Protein AF-A0AAJ1VL51-F1 (afdb_monomer)

Nearest PDB structures (foldseek):
  2x5c-assembly2_B  TM=2.530E-01  e=8.862E-01  Pyrobaculum spherical virus
  7qaz-assembly3_C  TM=3.958E-01  e=3.360E+00  Marinitoga sp. 1137
  4a54-assembly1_A  TM=1.741E-01  e=7.197E+00  Schizosaccharomyces pombe

Foldseek 3Di:
DDPPPPPDWWWKAFPPPRDIDTPAQAADPVPSGAIFTADPVRHGDPDGRPNNVHGDDVVVVVVVVVPPPPDDDDPPPDDDDDDDD

Radius of gyration: 19.65 Å; Cα contacts (8 Å, |Δi|>4): 109; chains: 1; bounding box: 30×68×45 Å

Secondary structure (DSSP, 8-state):
------PPPPEEEETTT--EEES--SS-TTTS--EEEE-TTSPEEEEE-GGGGSPP-SHHHHHHGGG------------------

Mean predicted aligned error: 13.16 Å

Structure (mmCIF, N/CA/C/O backbone):
data_AF-A0AAJ1VL51-F1
#
_entry.id   AF-A0AAJ1VL51-F1
#
loop_
_atom_site.group_PDB
_atom_site.id
_atom_site.type_symbol
_atom_site.label_atom_id
_atom_site.label_alt_id
_atom_site.label_comp_id
_atom_site.label_asym_id
_atom_site.label_entity_id
_atom_site.label_seq_id
_atom_site.pdbx_PDB_ins_code
_atom_site.Cartn_x
_atom_site.Cartn_y
_atom_site.Cartn_z
_atom_site.occupancy
_atom_site.B_iso_or_equiv
_atom_site.auth_seq_id
_atom_site.auth_comp_id
_atom_site.auth_asym_id
_atom_site.auth_atom_id
_atom_site.pdbx_PDB_model_num
ATOM 1 N N . MET A 1 1 ? 4.444 24.380 26.727 1.00 42.06 1 MET A N 1
ATOM 2 C CA . MET A 1 1 ? 4.252 22.921 26.693 1.00 42.06 1 MET A CA 1
ATOM 3 C C . MET A 1 1 ? 3.983 22.609 25.238 1.00 42.06 1 MET A C 1
ATOM 5 O O . MET A 1 1 ? 2.927 22.978 24.745 1.00 42.06 1 MET A O 1
ATOM 9 N N . GLU A 1 2 ? 5.013 22.178 24.516 1.00 45.03 2 GLU A N 1
ATOM 10 C CA . GLU A 1 2 ? 4.896 21.861 23.091 1.00 45.03 2 GLU A CA 1
ATOM 11 C C . GLU A 1 2 ? 4.054 20.588 22.966 1.00 45.03 2 GLU A C 1
ATOM 13 O O . GLU A 1 2 ? 4.340 19.587 23.624 1.00 45.03 2 GLU A O 1
ATOM 18 N N . ASN A 1 3 ? 2.964 20.660 22.203 1.00 45.28 3 ASN A N 1
ATOM 19 C CA . ASN A 1 3 ? 2.178 19.486 21.854 1.00 45.28 3 ASN A CA 1
ATOM 20 C C . ASN A 1 3 ? 2.993 18.721 20.813 1.00 45.28 3 ASN A C 1
ATOM 22 O O . ASN A 1 3 ? 3.076 19.155 19.667 1.00 45.28 3 ASN A O 1
ATOM 26 N N . PHE A 1 4 ? 3.630 17.625 21.215 1.00 53.34 4 PHE A N 1
ATOM 27 C CA . PHE A 1 4 ? 4.163 16.667 20.257 1.00 53.34 4 PHE A CA 1
ATOM 28 C C . PHE A 1 4 ? 2.958 16.030 19.561 1.00 53.34 4 PHE A C 1
ATOM 30 O O . PHE A 1 4 ? 2.285 15.177 20.139 1.00 53.34 4 PHE A O 1
ATOM 37 N N . GLU A 1 5 ? 2.624 16.509 18.363 1.00 50.75 5 GLU A N 1
ATOM 38 C CA . GLU A 1 5 ? 1.730 15.794 17.458 1.00 50.75 5 GLU A CA 1
ATOM 39 C C . GLU A 1 5 ? 2.392 14.442 17.175 1.00 50.75 5 GLU A C 1
ATOM 41 O O . GLU A 1 5 ?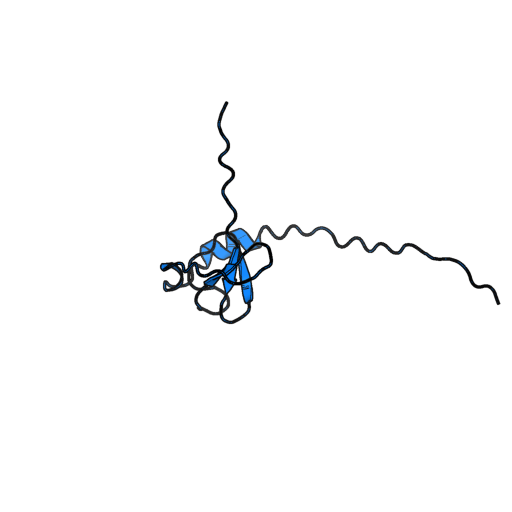 3.429 14.371 16.519 1.00 50.75 5 GLU A O 1
ATOM 46 N N . THR A 1 6 ? 1.862 13.362 17.747 1.00 60.19 6 THR A N 1
ATOM 47 C CA . THR A 1 6 ? 2.286 12.015 17.366 1.00 60.19 6 THR A CA 1
ATOM 48 C C . THR A 1 6 ? 1.798 11.780 15.948 1.00 60.19 6 THR A C 1
ATOM 50 O O . THR A 1 6 ? 0.595 11.609 15.741 1.00 60.19 6 THR A O 1
ATOM 53 N N . GLU A 1 7 ? 2.712 11.828 14.979 1.00 73.00 7 GLU A N 1
ATOM 54 C CA . GLU A 1 7 ? 2.417 11.499 13.588 1.00 73.00 7 GLU A CA 1
ATOM 55 C C . GLU A 1 7 ? 1.820 10.086 13.522 1.00 73.00 7 GLU A C 1
ATOM 57 O O . GLU A 1 7 ? 2.424 9.110 13.969 1.00 73.00 7 GLU A O 1
ATOM 62 N N . GLU A 1 8 ? 0.594 9.981 13.008 1.00 86.44 8 GLU A N 1
ATOM 63 C CA . GLU A 1 8 ? -0.071 8.695 12.812 1.00 86.44 8 GLU A CA 1
ATOM 64 C C . GLU A 1 8 ? 0.720 7.879 11.779 1.00 86.44 8 GLU A C 1
ATOM 66 O O . GLU A 1 8 ? 0.873 8.298 10.630 1.00 86.44 8 GLU A O 1
ATOM 71 N N . ILE A 1 9 ? 1.207 6.699 12.174 1.00 89.69 9 ILE A N 1
ATOM 72 C CA . ILE A 1 9 ? 1.855 5.768 11.246 1.00 89.69 9 ILE A CA 1
ATOM 73 C C . ILE A 1 9 ? 0.774 5.109 10.390 1.00 89.69 9 ILE A C 1
ATOM 75 O O . ILE A 1 9 ? -0.072 4.360 10.882 1.00 89.69 9 ILE A O 1
ATOM 79 N N . ILE A 1 10 ? 0.816 5.357 9.083 1.00 92.12 10 ILE A N 1
ATOM 80 C CA . ILE A 1 10 ? -0.083 4.734 8.116 1.00 92.12 10 ILE A CA 1
ATOM 81 C C . ILE A 1 10 ? 0.631 3.560 7.457 1.00 92.12 10 ILE A C 1
ATOM 83 O O . ILE A 1 10 ? 1.620 3.736 6.745 1.00 92.12 10 ILE A O 1
ATOM 87 N N . ILE A 1 11 ? 0.072 2.363 7.618 1.00 94.75 11 ILE A N 1
ATOM 88 C CA . ILE A 1 11 ? 0.569 1.167 6.941 1.00 94.75 11 ILE A CA 1
ATOM 89 C C . ILE A 1 11 ? -0.099 1.026 5.574 1.00 94.75 11 ILE A C 1
ATOM 91 O O . ILE A 1 11 ? -1.331 1.016 5.448 1.00 94.75 11 ILE A O 1
ATOM 95 N N . THR A 1 12 ? 0.716 0.882 4.534 1.00 94.75 12 THR A N 1
ATOM 96 C 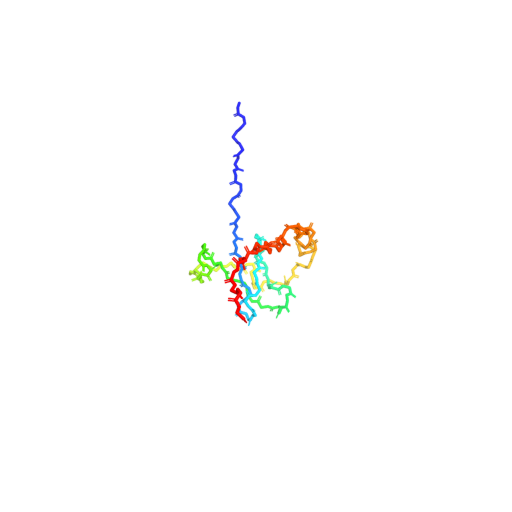CA . THR A 1 12 ? 0.266 0.547 3.184 1.00 94.75 12 THR A CA 1
ATOM 97 C C . THR A 1 12 ? 0.800 -0.810 2.748 1.00 94.75 12 THR A C 1
ATOM 99 O O . THR A 1 12 ? 1.834 -1.279 3.212 1.00 94.75 12 THR A O 1
ATOM 102 N N . GLU A 1 13 ? 0.079 -1.475 1.853 1.00 94.94 13 GLU A N 1
ATOM 103 C CA . GLU A 1 13 ? 0.407 -2.802 1.341 1.00 94.94 13 GLU A CA 1
ATOM 104 C C . GLU A 1 13 ? 0.491 -2.776 -0.187 1.00 94.94 13 GLU A C 1
ATOM 106 O O . GLU A 1 13 ? -0.403 -2.258 -0.859 1.00 94.94 13 GLU A O 1
ATOM 111 N N . CYS A 1 14 ? 1.537 -3.375 -0.763 1.00 94.12 14 CYS A N 1
ATOM 112 C CA . CYS A 1 14 ? 1.603 -3.643 -2.196 1.00 94.12 14 CYS A CA 1
ATOM 113 C C . CYS A 1 14 ? 0.464 -4.580 -2.604 1.00 94.12 14 CYS A C 1
ATOM 115 O O . CYS A 1 14 ? 0.444 -5.750 -2.219 1.00 94.12 14 CYS A O 1
ATOM 117 N N . PHE A 1 15 ? -0.417 -4.112 -3.486 1.00 93.25 15 PHE A N 1
ATOM 118 C CA . PHE A 1 15 ? -1.568 -4.895 -3.933 1.00 93.25 15 PHE A CA 1
ATOM 119 C C . PHE A 1 15 ? -1.185 -6.242 -4.574 1.00 93.25 15 PHE A C 1
ATOM 121 O O . PHE A 1 15 ? -1.941 -7.209 -4.472 1.00 93.25 15 PHE A O 1
ATOM 128 N N . LYS A 1 16 ? -0.006 -6.315 -5.212 1.00 94.62 16 LYS A N 1
ATOM 129 C CA . LYS A 1 16 ? 0.467 -7.497 -5.945 1.00 94.62 16 LYS A CA 1
ATOM 130 C C . LYS A 1 16 ? 1.126 -8.559 -5.061 1.00 94.62 16 LYS A C 1
ATOM 132 O O . LYS A 1 16 ? 0.892 -9.739 -5.293 1.00 94.62 16 LYS A O 1
ATOM 137 N N . CYS A 1 17 ? 1.984 -8.169 -4.115 1.00 94.81 17 CYS A N 1
ATOM 138 C CA . CYS A 1 17 ? 2.795 -9.121 -3.341 1.00 94.81 17 CYS A CA 1
ATOM 139 C C . CYS A 1 17 ? 2.579 -9.067 -1.825 1.00 94.81 17 CYS A C 1
ATOM 141 O O . CYS A 1 17 ? 3.224 -9.822 -1.106 1.00 94.81 17 CYS A O 1
ATOM 143 N N . GLY A 1 18 ? 1.722 -8.173 -1.329 1.00 93.38 18 GLY A N 1
ATOM 144 C CA . GLY A 1 18 ? 1.419 -8.071 0.099 1.00 93.38 18 GLY A CA 1
ATOM 145 C C . GLY A 1 18 ? 2.530 -7.450 0.953 1.00 93.38 18 GLY A C 1
ATOM 146 O O . GLY A 1 18 ? 2.379 -7.355 2.166 1.00 93.38 18 GLY A O 1
ATOM 147 N N . ARG A 1 19 ? 3.655 -7.013 0.363 1.00 93.88 19 ARG A N 1
ATOM 148 C CA . ARG A 1 19 ? 4.713 -6.324 1.121 1.00 93.88 19 ARG A CA 1
ATOM 149 C C . ARG A 1 19 ? 4.164 -5.025 1.717 1.00 93.88 19 ARG A C 1
ATOM 151 O O . ARG A 1 19 ? 3.542 -4.251 0.990 1.00 93.88 19 ARG A O 1
ATOM 158 N N . ARG A 1 20 ? 4.425 -4.799 3.006 1.00 94.00 20 ARG A N 1
ATOM 159 C CA . ARG A 1 20 ? 3.963 -3.628 3.757 1.00 94.00 20 ARG A CA 1
ATOM 160 C C . ARG A 1 20 ? 5.022 -2.531 3.821 1.00 94.00 20 ARG A C 1
ATOM 162 O O . ARG A 1 20 ? 6.214 -2.819 3.724 1.00 94.00 20 ARG A O 1
ATOM 169 N N . PHE A 1 21 ? 4.561 -1.296 3.963 1.00 91.44 21 PHE A N 1
ATOM 170 C CA . PHE A 1 21 ? 5.376 -0.093 4.066 1.00 91.44 21 PHE A CA 1
ATOM 171 C C . PHE A 1 21 ? 4.741 0.872 5.064 1.00 91.44 21 PHE A C 1
ATOM 173 O O . PHE A 1 21 ? 3.515 0.975 5.134 1.00 91.44 21 PHE A O 1
ATOM 180 N N . GLU A 1 22 ? 5.572 1.612 5.783 1.00 92.31 22 GLU A N 1
ATOM 181 C CA . GLU A 1 22 ? 5.135 2.701 6.650 1.00 92.31 22 GLU A CA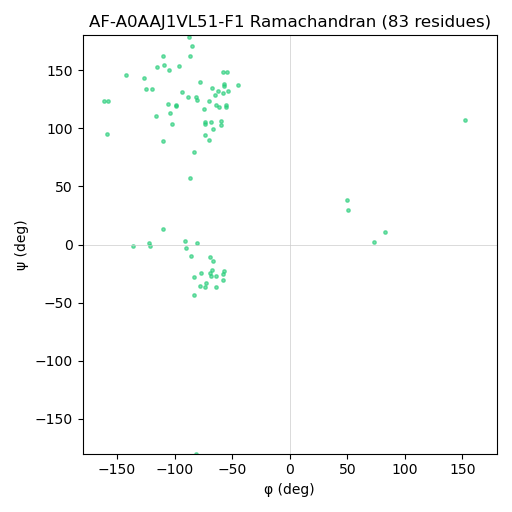 1
ATOM 182 C C . GLU A 1 22 ? 5.194 4.012 5.872 1.00 92.31 22 GLU A C 1
ATOM 184 O O . GLU A 1 22 ? 6.176 4.285 5.184 1.00 92.31 22 GLU A O 1
ATOM 189 N N . ASN A 1 23 ? 4.120 4.800 5.928 1.00 91.12 23 ASN A N 1
ATOM 190 C CA . ASN A 1 23 ? 4.038 6.146 5.356 1.00 91.12 23 ASN A CA 1
ATOM 191 C C . ASN A 1 23 ? 4.491 6.251 3.882 1.00 91.12 23 ASN A C 1
ATOM 193 O O . ASN A 1 23 ? 4.947 7.298 3.421 1.00 91.12 23 ASN A O 1
ATOM 197 N N . TYR A 1 24 ? 4.327 5.168 3.113 1.00 91.88 24 TYR A N 1
ATOM 198 C CA . TYR A 1 24 ? 4.673 5.116 1.695 1.00 91.88 24 TYR A CA 1
ATOM 199 C C . TYR A 1 24 ? 3.421 5.144 0.824 1.00 91.88 24 TYR A C 1
ATOM 201 O O . TYR A 1 24 ? 2.579 4.246 0.894 1.00 91.88 24 TYR A O 1
ATOM 209 N N . PHE A 1 25 ? 3.325 6.146 -0.052 1.00 93.00 25 PHE A N 1
ATOM 210 C CA . PHE A 1 25 ? 2.105 6.407 -0.822 1.00 93.00 25 PHE A CA 1
ATOM 211 C C . PHE A 1 25 ? 2.300 6.393 -2.344 1.00 93.00 25 PHE A C 1
ATOM 213 O O . PHE A 1 25 ? 1.336 6.627 -3.072 1.00 93.00 25 PHE A O 1
ATOM 220 N N . ASN A 1 26 ? 3.503 6.122 -2.856 1.00 93.81 26 ASN A N 1
ATOM 221 C CA . ASN A 1 26 ? 3.775 5.981 -4.295 1.00 93.81 26 ASN A CA 1
ATOM 222 C C . ASN A 1 26 ? 3.536 4.540 -4.784 1.00 93.81 26 ASN A C 1
ATOM 224 O O . ASN A 1 26 ? 3.165 3.668 -3.999 1.00 93.81 26 ASN A O 1
ATOM 228 N N . ALA A 1 27 ? 3.719 4.264 -6.081 1.00 94.12 27 ALA A N 1
ATOM 229 C CA . ALA A 1 27 ? 3.705 2.879 -6.551 1.00 94.12 27 ALA A CA 1
ATOM 230 C C . ALA A 1 27 ? 4.765 2.059 -5.802 1.00 94.12 27 ALA A C 1
ATOM 232 O O . ALA A 1 27 ? 5.892 2.508 -5.616 1.00 94.12 27 ALA A O 1
ATOM 233 N N . SER A 1 28 ? 4.407 0.848 -5.386 1.00 93.12 28 SER A N 1
ATOM 234 C CA . SER A 1 28 ? 5.243 -0.030 -4.577 1.00 93.12 28 SER A CA 1
ATOM 235 C C . SER A 1 28 ? 6.620 -0.228 -5.230 1.00 93.12 28 SER A C 1
ATOM 237 O O . SER A 1 28 ? 6.664 -0.611 -6.407 1.00 93.12 28 SER A O 1
ATOM 239 N N . PRO A 1 29 ? 7.735 -0.094 -4.497 1.00 91.94 29 PRO A N 1
ATOM 240 C CA . PRO A 1 29 ? 9.073 -0.271 -5.062 1.00 91.94 29 PRO A CA 1
ATOM 241 C C . PRO A 1 29 ? 9.355 -1.727 -5.461 1.00 91.94 29 PRO A C 1
ATOM 243 O O . PRO A 1 29 ? 10.117 -1.979 -6.388 1.00 91.94 29 PRO A O 1
ATOM 246 N N . CYS A 1 30 ? 8.703 -2.695 -4.809 1.00 91.62 30 CYS A N 1
ATOM 247 C CA . CYS A 1 30 ? 8.904 -4.123 -5.061 1.00 91.62 30 CYS A CA 1
ATOM 248 C C . CYS A 1 30 ? 8.303 -4.624 -6.383 1.00 91.62 30 CYS A C 1
ATOM 250 O O . CYS A 1 30 ? 8.812 -5.573 -6.969 1.00 91.62 30 CYS A O 1
ATOM 252 N N . CYS A 1 31 ? 7.184 -4.049 -6.824 1.00 93.38 31 CYS A N 1
ATOM 253 C CA . CYS A 1 31 ? 6.385 -4.585 -7.930 1.00 93.38 31 CYS A CA 1
ATOM 254 C C . CYS A 1 31 ? 5.922 -3.523 -8.929 1.00 93.38 31 CYS A C 1
ATOM 256 O O . CYS A 1 31 ? 5.216 -3.873 -9.874 1.00 93.38 31 CYS A O 1
ATOM 258 N N . THR A 1 32 ? 6.247 -2.247 -8.691 1.00 93.12 32 THR A N 1
ATOM 259 C CA . THR A 1 32 ? 5.721 -1.099 -9.451 1.00 93.12 32 THR A CA 1
ATOM 260 C C . THR A 1 32 ? 4.184 -1.153 -9.560 1.00 93.12 32 THR A C 1
ATOM 262 O O . THR A 1 32 ? 3.602 -0.876 -10.603 1.00 93.12 32 THR A O 1
ATOM 265 N N . SER A 1 33 ? 3.522 -1.577 -8.479 1.00 92.25 33 SER A N 1
ATOM 266 C CA . SER A 1 33 ? 2.070 -1.759 -8.357 1.00 92.25 33 SER A CA 1
ATOM 267 C C . SER A 1 33 ? 1.478 -0.701 -7.427 1.00 92.25 33 SER A C 1
ATOM 269 O O . SER A 1 33 ? 2.199 -0.125 -6.621 1.00 92.25 33 SER A O 1
ATOM 271 N N . ILE A 1 34 ? 0.162 -0.482 -7.467 1.00 94.31 34 ILE A N 1
ATOM 272 C CA . ILE A 1 34 ? -0.508 0.354 -6.461 1.00 94.31 34 ILE A CA 1
ATOM 273 C C . ILE A 1 34 ? -0.281 -0.195 -5.043 1.00 94.31 34 ILE A C 1
ATOM 275 O O . ILE A 1 34 ? -0.170 -1.416 -4.851 1.00 94.31 34 ILE A O 1
ATOM 279 N N . VAL A 1 35 ? -0.231 0.710 -4.066 1.00 94.25 35 VAL A N 1
ATOM 280 C CA . VAL A 1 35 ? -0.308 0.383 -2.639 1.00 94.25 35 VAL A CA 1
ATOM 281 C C . VAL A 1 35 ? -1.686 0.762 -2.095 1.00 94.25 35 VAL A C 1
ATOM 283 O O . VAL A 1 35 ? -2.330 1.679 -2.605 1.00 94.25 35 VAL A O 1
ATOM 286 N N . VAL A 1 36 ? -2.158 0.042 -1.082 1.00 94.94 36 VAL A N 1
ATOM 287 C CA . VAL A 1 36 ? -3.467 0.256 -0.439 1.00 94.94 36 VAL A CA 1
ATOM 288 C C . VAL A 1 36 ? -3.292 0.410 1.069 1.00 94.94 36 VAL A C 1
ATOM 290 O O . VAL A 1 36 ? -2.442 -0.271 1.636 1.00 94.94 36 VAL A O 1
ATOM 293 N N . LYS A 1 37 ? -4.065 1.281 1.736 1.00 96.06 37 LYS A N 1
ATOM 294 C CA . LYS A 1 37 ? -4.024 1.372 3.210 1.00 96.06 37 LYS A CA 1
ATOM 295 C C . LYS A 1 37 ? -4.584 0.085 3.808 1.00 96.06 37 LYS A C 1
ATOM 297 O O . LYS A 1 37 ? -5.656 -0.364 3.386 1.00 96.06 37 LYS A O 1
ATOM 302 N N . VAL A 1 38 ? -3.904 -0.454 4.811 1.00 95.06 38 VAL A N 1
ATOM 303 C CA . VAL A 1 38 ? -4.4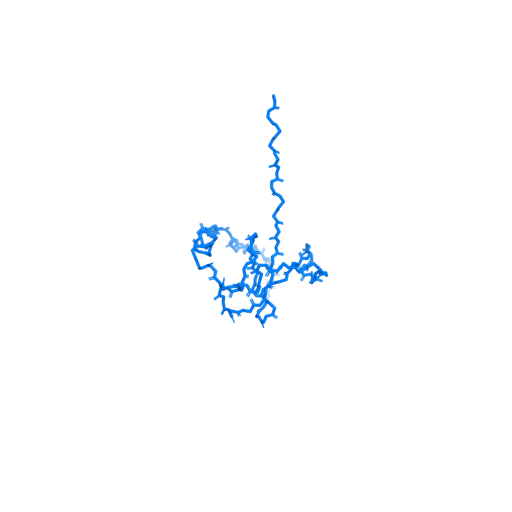13 -1.550 5.644 1.00 95.06 38 VAL A CA 1
ATOM 304 C C . VAL A 1 38 ? -4.744 -1.047 7.049 1.00 95.06 38 VAL A C 1
ATOM 306 O O . VAL A 1 38 ? -4.226 -0.016 7.480 1.00 95.06 38 VAL A O 1
ATOM 309 N N . ASP A 1 39 ? -5.665 -1.727 7.726 1.00 93.75 39 ASP A N 1
ATOM 310 C CA . ASP A 1 39 ? 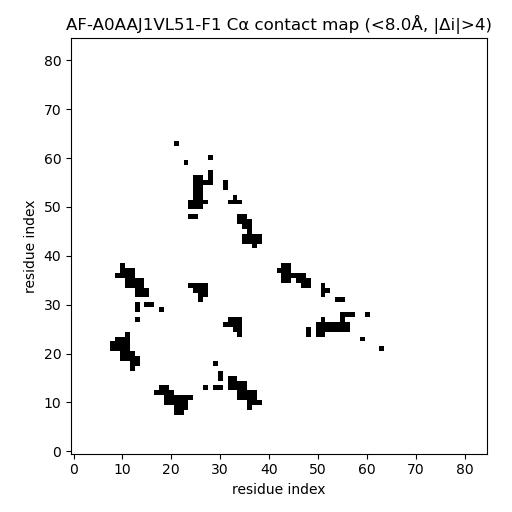-5.975 -1.491 9.137 1.00 93.75 39 ASP A CA 1
ATOM 311 C C . ASP A 1 39 ? -4.965 -2.194 10.067 1.00 93.75 39 ASP A C 1
ATOM 313 O O . ASP A 1 39 ? -4.036 -2.868 9.615 1.00 93.75 39 ASP A O 1
ATOM 317 N N . GLU A 1 40 ? -5.160 -2.045 11.377 1.00 90.19 40 GLU A N 1
ATOM 318 C CA . GLU A 1 40 ? -4.335 -2.665 12.428 1.00 90.19 40 GLU A CA 1
ATOM 319 C C . GLU A 1 40 ? -4.284 -4.202 12.360 1.00 90.19 40 GLU A C 1
ATOM 321 O O . GLU A 1 40 ? -3.299 -4.816 12.763 1.00 90.19 40 GLU A O 1
ATOM 326 N N . ASN A 1 41 ? -5.311 -4.830 11.787 1.00 92.50 41 ASN A N 1
ATOM 327 C CA . ASN A 1 41 ? -5.392 -6.276 11.601 1.00 92.50 41 ASN A CA 1
ATOM 328 C C . ASN A 1 41 ? -4.791 -6.714 10.253 1.00 92.50 41 ASN A C 1
ATOM 330 O O . ASN A 1 41 ? -4.723 -7.907 9.951 1.00 92.50 41 ASN A O 1
ATOM 334 N N . GLY A 1 42 ? -4.349 -5.765 9.424 1.00 89.19 42 GLY A N 1
ATOM 335 C CA . GLY A 1 42 ? -3.829 -6.017 8.088 1.00 89.19 42 GLY A CA 1
ATOM 336 C C . GLY A 1 42 ? -4.899 -6.169 7.010 1.00 89.19 42 GLY A C 1
ATOM 337 O O . GLY A 1 42 ? -4.567 -6.575 5.895 1.00 89.19 42 GLY A O 1
ATOM 338 N N . ASN A 1 43 ? -6.164 -5.857 7.297 1.00 95.12 43 ASN A N 1
ATOM 339 C CA . ASN A 1 43 ? -7.213 -5.877 6.285 1.00 95.12 43 ASN A CA 1
ATOM 340 C C . ASN A 1 43 ? -7.126 -4.625 5.419 1.00 95.12 43 ASN A C 1
ATOM 342 O O . ASN A 1 43 ? -6.925 -3.512 5.904 1.00 95.12 43 ASN A O 1
ATOM 346 N N . ARG A 1 44 ? -7.336 -4.792 4.115 1.00 93.38 44 ARG A N 1
ATOM 347 C CA . ARG A 1 44 ? -7.371 -3.671 3.175 1.00 93.38 44 ARG A CA 1
ATOM 348 C C . ARG A 1 44 ? -8.558 -2.771 3.478 1.00 93.38 44 ARG A C 1
ATOM 350 O O . ARG A 1 44 ? -9.699 -3.222 3.541 1.00 93.38 44 ARG A O 1
ATOM 357 N N . THR A 1 45 ? -8.276 -1.486 3.609 1.00 93.94 45 THR A N 1
ATOM 358 C CA . THR A 1 45 ? -9.302 -0.459 3.766 1.00 93.94 45 THR A CA 1
ATOM 359 C C . THR A 1 45 ? -9.831 -0.016 2.400 1.00 93.94 45 THR A C 1
ATOM 361 O O . THR A 1 45 ? -9.267 -0.333 1.352 1.00 93.94 45 THR A O 1
ATOM 364 N N . THR A 1 46 ? -10.905 0.772 2.396 1.00 89.94 46 THR A N 1
ATOM 365 C CA . THR A 1 46 ? -11.437 1.412 1.182 1.00 89.94 46 THR A CA 1
ATOM 366 C C . THR A 1 46 ? -10.674 2.683 0.784 1.00 89.94 46 THR A C 1
ATOM 368 O O . THR A 1 46 ? -11.036 3.334 -0.197 1.00 89.94 46 THR A O 1
ATOM 371 N N . ILE A 1 47 ? -9.630 3.068 1.529 1.00 87.25 47 ILE A N 1
ATOM 372 C CA . ILE A 1 47 ? -8.847 4.282 1.278 1.00 87.25 47 ILE A CA 1
ATOM 373 C C . ILE A 1 47 ? -7.817 4.013 0.178 1.00 87.25 47 ILE A C 1
ATOM 375 O O . ILE A 1 47 ? -7.008 3.089 0.264 1.00 87.25 47 ILE A O 1
ATOM 379 N N . THR A 1 48 ? -7.832 4.862 -0.850 1.00 80.31 48 THR A N 1
ATOM 380 C CA . THR A 1 48 ? -6.899 4.813 -1.983 1.00 80.31 48 THR A CA 1
ATOM 381 C C . THR A 1 48 ? -6.104 6.110 -2.063 1.00 80.31 48 THR A C 1
ATOM 383 O O . THR A 1 48 ? -6.680 7.196 -2.019 1.00 80.31 48 THR A O 1
ATOM 386 N N . PHE A 1 49 ? -4.787 6.004 -2.244 1.00 88.50 49 PHE A N 1
ATOM 387 C CA . PHE A 1 49 ? -3.911 7.156 -2.446 1.00 88.50 49 PHE A CA 1
ATOM 388 C C . PHE A 1 49 ? -3.634 7.342 -3.938 1.00 88.50 49 PHE A C 1
ATOM 390 O O . PHE A 1 49 ? -3.070 6.468 -4.593 1.00 88.50 49 PHE A O 1
ATOM 397 N N . LEU A 1 50 ? -3.995 8.499 -4.497 1.00 91.06 50 LEU A N 1
ATOM 398 C CA . LEU A 1 50 ? -3.764 8.782 -5.921 1.00 91.06 50 LEU A CA 1
ATOM 399 C C . LEU A 1 50 ? -2.272 8.829 -6.276 1.00 91.06 50 LEU A C 1
ATOM 401 O O . LEU A 1 50 ? -1.888 8.494 -7.396 1.00 91.06 50 LEU A O 1
ATOM 405 N N . SER A 1 51 ? -1.414 9.172 -5.314 1.00 89.12 51 SER A N 1
ATOM 406 C CA . SER A 1 51 ? 0.042 9.099 -5.454 1.00 89.12 51 SER A CA 1
ATOM 407 C C . SER A 1 51 ? 0.530 7.691 -5.805 1.00 89.12 51 SER A C 1
ATOM 409 O O . SER A 1 51 ? 1.575 7.562 -6.437 1.00 89.12 51 SER A O 1
ATOM 411 N N . SER A 1 52 ? -0.233 6.636 -5.507 1.00 90.12 52 SER A N 1
ATOM 412 C CA . SER A 1 52 ? 0.127 5.257 -5.852 1.00 90.12 52 SER A CA 1
ATOM 413 C C . SER A 1 52 ? 0.067 4.967 -7.353 1.00 90.12 52 SER A C 1
ATOM 415 O O . SER A 1 52 ? 0.558 3.932 -7.795 1.00 90.12 52 SER A O 1
ATOM 417 N N . LEU A 1 53 ? -0.497 5.887 -8.143 1.00 90.19 53 LEU A N 1
ATOM 418 C CA . LEU A 1 53 ? -0.476 5.860 -9.609 1.00 90.19 53 LEU A CA 1
ATOM 419 C C . LEU A 1 53 ? 0.788 6.512 -10.197 1.00 90.19 53 LEU A C 1
ATOM 421 O O . LEU A 1 53 ? 1.026 6.428 -11.400 1.00 90.19 53 LEU A O 1
ATOM 425 N N . SER A 1 54 ? 1.594 7.180 -9.369 1.00 90.44 54 SER A N 1
ATOM 426 C CA . SER A 1 54 ? 2.878 7.754 -9.777 1.00 90.44 54 SER A CA 1
ATOM 427 C C . SER A 1 54 ? 4.012 6.732 -9.665 1.00 90.44 54 SER A C 1
ATOM 429 O O . SER A 1 54 ? 3.885 5.721 -8.976 1.00 90.44 54 SER A O 1
ATOM 431 N N . LYS A 1 55 ? 5.136 6.997 -10.344 1.00 90.94 55 LYS A N 1
ATOM 432 C CA . LYS A 1 55 ? 6.319 6.123 -10.315 1.00 90.94 55 LYS A CA 1
ATOM 433 C C . LYS A 1 55 ? 6.792 5.851 -8.874 1.00 90.94 55 LYS A C 1
ATOM 435 O O . LYS A 1 55 ? 6.658 6.736 -8.024 1.00 90.94 55 LYS A O 1
ATOM 440 N N . PRO A 1 56 ? 7.375 4.667 -8.606 1.00 90.69 56 PRO A N 1
ATOM 441 C CA . PRO A 1 56 ? 8.007 4.392 -7.324 1.00 90.69 56 PRO A CA 1
ATOM 442 C C . PRO A 1 56 ? 9.097 5.429 -7.050 1.00 90.69 56 PRO A C 1
ATOM 444 O O . PRO A 1 56 ? 9.867 5.784 -7.945 1.00 90.69 56 PRO A O 1
ATOM 447 N N . ARG A 1 57 ? 9.153 5.899 -5.807 1.00 89.12 57 ARG A N 1
ATOM 448 C CA . ARG A 1 57 ? 10.268 6.690 -5.278 1.00 89.12 57 ARG A CA 1
ATOM 449 C C . ARG A 1 57 ? 11.113 5.761 -4.425 1.00 89.12 57 ARG A C 1
ATOM 451 O O . ARG A 1 57 ? 10.669 5.352 -3.353 1.00 89.12 57 ARG A O 1
ATOM 458 N N . TYR A 1 58 ? 12.252 5.337 -4.959 1.00 84.44 58 TYR A N 1
ATOM 459 C CA . TYR A 1 58 ? 13.133 4.369 -4.301 1.00 84.44 58 TYR A CA 1
ATOM 460 C C . TYR A 1 58 ? 13.952 5.018 -3.185 1.00 84.44 58 TYR A C 1
ATOM 462 O O . TYR A 1 58 ? 14.315 4.347 -2.228 1.00 84.44 58 TYR A O 1
ATOM 470 N N . GLU A 1 59 ? 14.163 6.330 -3.260 1.00 81.12 59 GLU A N 1
ATOM 471 C CA . GLU A 1 59 ? 14.924 7.094 -2.270 1.00 81.12 59 GLU A CA 1
ATOM 472 C C . GLU A 1 59 ? 14.230 7.074 -0.903 1.00 81.12 59 GLU A C 1
ATOM 474 O O . GLU A 1 59 ? 14.884 6.941 0.122 1.00 81.12 59 GLU A O 1
ATOM 479 N N . LEU A 1 60 ? 12.892 7.113 -0.905 1.00 75.25 60 LEU A N 1
ATOM 480 C CA . LEU A 1 60 ? 12.086 6.990 0.310 1.00 75.25 60 LEU A CA 1
ATOM 481 C C . LEU A 1 60 ? 12.153 5.579 0.903 1.00 75.25 60 LEU A C 1
ATOM 483 O O . LEU A 1 60 ? 11.929 5.411 2.087 1.00 75.25 60 LEU A O 1
ATOM 487 N N . PHE A 1 61 ? 12.445 4.551 0.101 1.00 67.56 61 PHE A N 1
ATOM 488 C CA . PHE A 1 61 ? 12.495 3.165 0.572 1.00 67.56 61 PHE A CA 1
ATOM 489 C C . PHE A 1 61 ? 13.796 2.846 1.327 1.00 67.56 61 PHE A C 1
ATOM 491 O O . PHE A 1 61 ? 13.774 2.098 2.304 1.00 67.56 61 PHE A O 1
ATOM 498 N N . GLU A 1 62 ? 14.926 3.425 0.914 1.00 60.03 62 GLU A N 1
ATOM 499 C CA . GLU A 1 62 ? 16.216 3.228 1.596 1.00 60.03 62 GLU A CA 1
ATOM 500 C C . GLU A 1 62 ? 16.259 3.853 2.998 1.00 60.03 62 GLU A C 1
ATOM 502 O O . GLU A 1 62 ? 17.062 3.436 3.834 1.00 60.03 62 GLU A O 1
ATOM 507 N N . GLU A 1 63 ? 15.390 4.828 3.265 1.00 52.47 63 GLU A N 1
ATOM 508 C CA . GLU A 1 63 ? 15.251 5.472 4.571 1.00 52.47 63 GLU A CA 1
ATOM 509 C C . GLU A 1 63 ? 14.552 4.545 5.586 1.00 52.47 63 GLU A C 1
ATOM 511 O O . GLU A 1 63 ? 15.004 4.441 6.723 1.00 52.47 63 GLU A O 1
ATOM 516 N N . PHE A 1 64 ? 13.562 3.752 5.154 1.00 50.59 64 PHE A N 1
ATOM 517 C CA . PHE A 1 64 ? 12.850 2.795 6.021 1.00 50.59 64 PHE A CA 1
ATOM 518 C C . PHE A 1 64 ? 13.574 1.452 6.202 1.00 50.59 64 PHE A C 1
ATOM 520 O O . PHE A 1 64 ? 13.444 0.821 7.246 1.00 50.59 64 PHE A O 1
ATOM 527 N N . SER A 1 65 ? 14.391 1.015 5.233 1.00 49.19 65 SER A N 1
ATOM 528 C CA . SER A 1 65 ? 15.177 -0.229 5.367 1.00 49.19 65 SER A CA 1
ATOM 529 C C . SER A 1 65 ? 16.268 -0.147 6.445 1.00 49.19 65 SER A C 1
ATOM 531 O O . SER A 1 65 ? 16.824 -1.174 6.825 1.00 49.19 65 SER A O 1
ATOM 533 N N . LYS A 1 66 ? 16.600 1.056 6.929 1.00 45.00 66 LYS A N 1
ATOM 534 C CA . LYS A 1 66 ? 17.574 1.279 8.010 1.00 45.00 66 LYS A CA 1
ATOM 535 C C . LYS A 1 66 ? 16.938 1.292 9.405 1.00 45.00 66 LYS A C 1
ATOM 53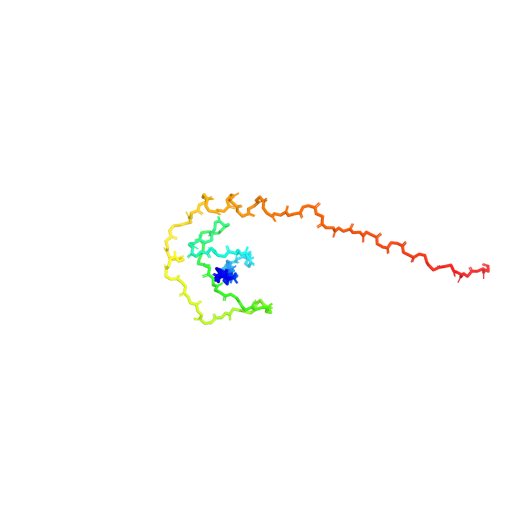7 O O . LYS A 1 66 ? 17.642 1.563 10.374 1.00 45.00 66 LYS A O 1
ATOM 542 N N . HIS A 1 67 ? 15.633 1.042 9.514 1.00 43.56 67 HIS A N 1
ATOM 543 C CA . HIS A 1 67 ? 14.908 0.943 10.788 1.00 43.56 67 HIS A CA 1
ATOM 544 C C . HIS A 1 67 ? 14.444 -0.485 11.107 1.00 43.56 67 HIS A C 1
ATOM 546 O O . HIS A 1 67 ? 13.677 -0.688 12.042 1.00 43.56 67 HIS A O 1
ATOM 552 N N . GLU A 1 68 ? 14.951 -1.494 10.390 1.00 41.88 68 GLU A N 1
ATOM 553 C CA . GLU A 1 68 ? 14.914 -2.868 10.893 1.00 41.88 68 GLU A CA 1
ATOM 554 C C . GLU A 1 68 ? 15.904 -2.974 12.065 1.00 41.88 68 GLU A C 1
ATOM 556 O O . GLU A 1 68 ? 17.095 -3.222 11.875 1.00 41.88 68 GLU A O 1
ATOM 561 N N . ASP A 1 69 ? 15.414 -2.712 13.279 1.00 42.75 69 ASP A N 1
ATOM 562 C CA . ASP A 1 69 ? 16.117 -2.998 14.530 1.00 42.75 69 ASP A CA 1
ATOM 563 C C . ASP A 1 69 ? 16.495 -4.493 14.558 1.00 42.75 69 ASP A C 1
ATOM 565 O O . ASP A 1 69 ? 15.612 -5.357 14.531 1.00 42.75 69 ASP A O 1
ATOM 569 N N . PRO A 1 70 ? 17.789 -4.855 14.606 1.00 45.75 70 PRO A N 1
ATOM 570 C CA . PRO A 1 70 ? 18.215 -6.247 14.568 1.00 45.75 70 PRO A CA 1
ATOM 571 C C . PRO A 1 70 ? 18.227 -6.863 15.976 1.00 45.75 70 PRO A C 1
ATOM 573 O O . PRO A 1 70 ? 19.264 -7.330 16.421 1.00 45.75 70 PRO A O 1
ATOM 576 N N . TYR A 1 71 ? 17.113 -6.854 16.706 1.00 41.69 71 TYR A N 1
ATOM 577 C CA . TYR A 1 71 ? 16.943 -7.510 18.019 1.00 41.69 71 TYR A CA 1
ATOM 578 C C . TYR A 1 71 ? 15.422 -7.721 18.199 1.00 41.69 71 TYR A C 1
ATOM 580 O O . TYR A 1 71 ? 14.675 -6.762 18.099 1.00 41.69 71 TYR A O 1
ATOM 588 N N . ILE A 1 72 ? 14.824 -8.899 18.421 1.00 43.38 72 ILE A N 1
ATOM 589 C CA . ILE A 1 72 ? 15.157 -10.002 19.328 1.00 43.38 72 ILE A CA 1
ATOM 590 C C . ILE A 1 72 ? 14.429 -11.277 18.833 1.00 43.38 72 ILE A C 1
ATOM 592 O O . ILE A 1 72 ? 13.203 -11.303 18.766 1.00 43.38 72 ILE A O 1
ATOM 596 N N . MET A 1 73 ? 15.160 -12.361 1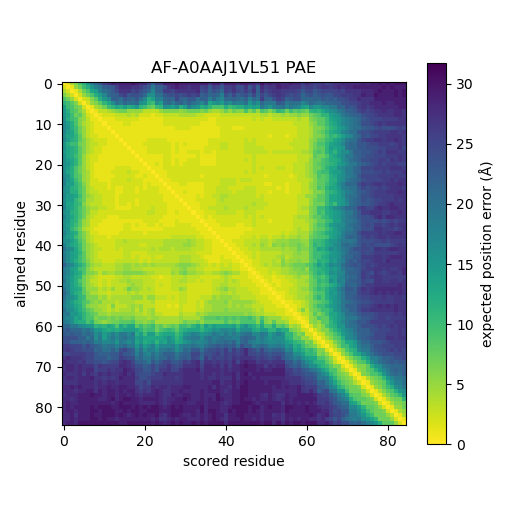8.562 1.00 42.09 73 MET A N 1
ATOM 597 C CA . MET A 1 73 ? 14.669 -13.722 18.817 1.00 42.09 73 MET A CA 1
ATOM 598 C C . MET A 1 73 ? 15.499 -14.262 19.982 1.00 42.09 73 MET A C 1
ATOM 600 O O . MET A 1 73 ? 16.570 -14.827 19.781 1.00 42.09 73 MET A O 1
ATOM 604 N N . GLU A 1 74 ? 15.038 -14.027 21.209 1.00 39.59 74 GLU A N 1
ATOM 605 C CA . GLU A 1 74 ? 15.485 -14.805 22.360 1.00 39.59 74 GLU A CA 1
ATOM 606 C C . GLU A 1 74 ? 14.828 -16.180 22.236 1.00 39.59 74 GLU A C 1
ATOM 608 O O . GLU A 1 74 ? 13.622 -16.341 22.441 1.00 39.59 74 GLU A O 1
ATOM 613 N N . GLU A 1 75 ? 15.626 -17.173 21.848 1.00 43.22 75 GLU A N 1
ATOM 614 C CA . GLU A 1 75 ? 15.295 -18.575 22.058 1.00 43.22 75 GLU A CA 1
ATOM 615 C C . GLU A 1 75 ? 15.130 -18.794 23.565 1.00 43.22 75 GLU A C 1
ATOM 617 O O . GLU A 1 75 ? 16.095 -18.868 24.323 1.00 43.22 75 GLU A O 1
ATOM 622 N N . THR A 1 76 ? 13.884 -18.872 24.021 1.00 42.31 76 THR A N 1
ATOM 623 C CA . THR A 1 76 ? 13.575 -19.378 25.356 1.00 42.31 76 THR A CA 1
ATOM 624 C C . THR A 1 76 ? 13.537 -20.902 25.291 1.00 42.31 76 THR A C 1
ATOM 626 O O . THR A 1 76 ? 12.476 -21.519 25.236 1.00 42.31 76 THR A O 1
ATOM 629 N N . GLU A 1 77 ? 14.713 -21.531 25.309 1.00 45.69 77 GLU A N 1
ATOM 630 C CA . GLU A 1 77 ? 14.833 -22.916 25.769 1.00 45.69 77 GLU A CA 1
ATOM 631 C C . GLU A 1 77 ? 14.685 -22.926 27.295 1.00 45.69 77 GLU A C 1
ATOM 633 O O . GLU A 1 77 ? 15.645 -22.731 28.039 1.00 45.69 77 GLU A O 1
ATOM 638 N N . ASN A 1 78 ? 13.462 -23.155 27.777 1.00 43.06 78 ASN A N 1
ATOM 639 C CA . ASN A 1 78 ? 13.252 -23.612 29.145 1.00 43.06 78 ASN A CA 1
ATOM 640 C C . ASN A 1 78 ? 12.914 -25.103 29.138 1.00 43.06 78 ASN A C 1
ATOM 642 O O . ASN A 1 78 ? 11.876 -25.533 28.641 1.00 43.06 78 ASN A O 1
ATOM 646 N N . ASN A 1 79 ? 13.860 -25.852 29.704 1.00 46.38 79 ASN A N 1
ATOM 647 C CA . ASN A 1 79 ? 13.815 -27.261 30.060 1.00 46.38 79 ASN A CA 1
ATOM 648 C C . ASN A 1 79 ? 12.511 -27.667 30.756 1.00 46.38 79 ASN A C 1
ATOM 650 O O . ASN A 1 79 ? 12.133 -27.038 31.743 1.00 46.38 79 ASN A O 1
ATOM 654 N N . ASP A 1 80 ? 11.969 -28.823 30.368 1.00 42.12 80 ASP A N 1
ATOM 655 C CA . ASP A 1 80 ? 11.215 -29.669 31.290 1.00 42.12 80 ASP A CA 1
ATOM 656 C C . ASP A 1 80 ? 11.942 -31.009 31.460 1.00 42.12 80 ASP A C 1
ATOM 658 O O . ASP A 1 80 ? 12.077 -31.831 30.550 1.00 42.12 80 ASP A O 1
ATOM 662 N N . VAL A 1 81 ? 12.475 -31.179 32.666 1.00 47.25 81 VAL A N 1
ATOM 663 C CA . VAL A 1 81 ? 13.051 -32.406 33.208 1.00 47.25 81 VAL A CA 1
ATOM 664 C C . VAL A 1 81 ? 11.897 -33.281 33.688 1.00 47.25 81 VAL A C 1
ATOM 666 O O . VAL A 1 81 ? 11.154 -32.826 34.544 1.00 47.25 81 VAL A O 1
ATOM 669 N N . LEU A 1 82 ? 11.793 -34.525 33.199 1.00 43.75 82 LEU A N 1
ATOM 670 C CA . LEU A 1 82 ? 11.456 -35.764 33.939 1.00 43.75 82 LEU A CA 1
ATOM 671 C C . LEU A 1 82 ? 10.776 -36.803 33.034 1.00 43.75 82 LEU A C 1
ATOM 673 O O . LEU A 1 82 ? 9.578 -36.741 32.784 1.00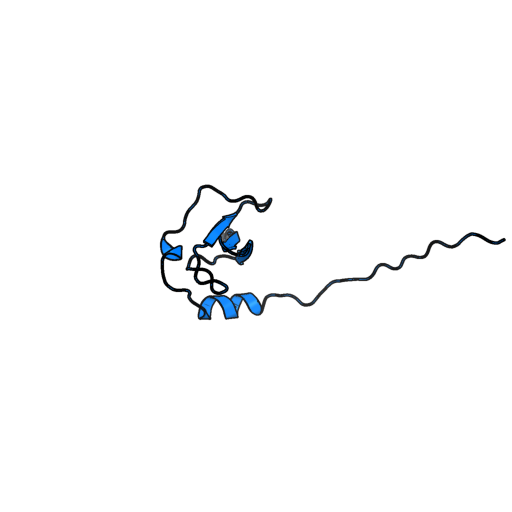 43.75 82 LEU 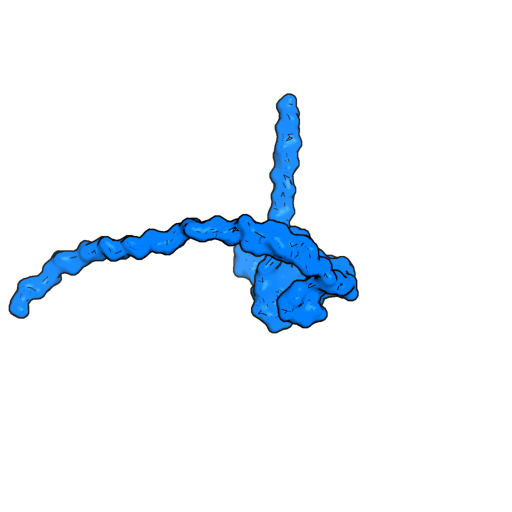A O 1
ATOM 677 N N . ALA A 1 83 ? 11.518 -37.853 32.689 1.00 36.78 83 ALA A N 1
ATOM 678 C CA . ALA A 1 83 ? 11.024 -39.223 32.802 1.00 36.78 83 ALA A CA 1
ATOM 679 C C . ALA A 1 83 ? 12.234 -40.162 32.840 1.00 36.78 83 ALA A C 1
ATOM 681 O O . ALA A 1 83 ? 12.812 -40.518 31.818 1.00 36.78 83 ALA A O 1
ATOM 682 N N . GLN A 1 84 ? 12.641 -40.512 34.060 1.00 43.75 84 GLN A N 1
ATOM 683 C CA . GLN A 1 84 ? 13.349 -41.761 34.309 1.00 43.75 84 GLN A CA 1
ATOM 684 C C . GLN A 1 84 ? 12.446 -42.903 33.834 1.00 43.75 84 GLN A C 1
ATOM 686 O O . GLN A 1 84 ? 11.279 -42.897 34.221 1.00 43.75 84 GLN A O 1
ATOM 691 N N . LEU A 1 85 ? 12.977 -43.834 33.037 1.00 40.91 85 LEU A N 1
ATOM 692 C CA . LEU A 1 85 ? 12.731 -45.284 33.083 1.00 40.91 85 LEU A CA 1
ATOM 693 C C . LEU A 1 85 ? 13.700 -45.996 32.127 1.00 40.91 85 LEU A C 1
ATOM 695 O O . LEU A 1 85 ? 13.726 -45.632 30.932 1.00 40.91 85 LEU A O 1
#

Organism: NCBI:txid373672

Solvent-accessible surface area (backbone atoms only — not comparable to full-atom values): 5588 Å² total; per-residue (Å²): 133,83,80,78,77,76,78,80,84,45,44,19,24,24,72,84,78,63,54,72,38,73,75,54,51,34,9,25,78,88,70,70,32,47,34,35,36,36,50,99,87,63,49,77,50,92,55,76,52,77,50,13,79,40,75,50,60,61,73,66,49,63,64,58,69,72,65,70,71,94,76,84,86,79,83,82,85,74,87,84,89,85,78,90,130

pLDDT: mean 74.77, std 22.18, range [36.78, 96.06]

Sequence (85 aa):
MENFETEEIIITECFKCGRRFENYFNASPCCTSIVVKVDENGNRTTITFLSSLSKPRYELFEEFSKHEDPYIMEETENNDVLAQL